Protein AF-A0A1I7TVN8-F1 (afdb_monomer)

Solvent-accessible surface area (backbone atoms only — not comparable to full-atom values): 8368 Å² total; per-residue (Å²): 102,53,90,80,41,73,67,45,48,68,52,52,52,50,51,54,50,50,32,57,77,66,68,36,75,79,38,61,73,56,46,52,53,53,45,52,53,26,49,55,50,33,73,77,36,58,80,36,62,44,33,54,54,47,45,52,61,75,24,60,92,72,37,73,70,64,43,65,70,58,48,50,52,53,52,51,51,54,75,73,39,56,81,94,70,57,32,58,63,57,48,48,52,53,31,51,40,21,49,52,28,24,76,70,64,48,61,27,69,62,24,35,55,51,26,40,51,37,31,55,50,38,35,72,73,39,56,90,48,32,70,57,31,55,50,51,37,51,48,39,51,51,46,40,55,53,47,54,53,59,59,76,74,108

Mean predicted aligned error: 3.36 Å

Organism: NCBI:txid1561998

Foldseek 3Di:
DCVVPVLPLVVLVVVVVVCVVVVNLPVPVVLVVLLVVLLVSCVVPVQRPSSLVSNCVSCVVPALVRDVVSVVSLVCCVVPDDLVRHHLSSLVSLLRVLLVCLLVVHVLVVSLVSNLVSLVSSCVRPVVCNVVSVVSNVVSVVSNVVSVVVVVVD

Nearest PDB structures (foldseek):
  3e37-assembly1_A  TM=9.400E-01  e=2.709E-06  Homo sapiens
  3dpy-assembly1_A  TM=9.362E-01  e=3.632E-06  Rattus norvegicus

InterPro domains:
  IPR002088 Protein prenyltransferase, alpha subunit [PF01239] (34-59)
  IPR002088 Protein prenyltransferase, alpha subunit [PS51147] (1-24)
  IPR002088 Protein prenyltransferase, alpha subunit [PS51147] (30-64)

Radius of gyration: 16.53 Å; Cα contacts (8 Å, |Δi|>4): 149; chains: 1; bounding box: 46×36×39 Å

Structure (mmCIF, N/CA/C/O backbone):
data_AF-A0A1I7TVN8-F1
#
_entry.id   AF-A0A1I7TVN8-F1
#
loop_
_atom_site.group_PDB
_atom_site.id
_atom_site.type_symbol
_atom_site.label_atom_id
_atom_site.label_alt_id
_atom_site.label_comp_id
_atom_site.label_asym_id
_atom_site.label_entity_id
_atom_site.label_seq_id
_atom_site.pdbx_PDB_ins_code
_atom_site.Cartn_x
_atom_site.Cartn_y
_atom_site.Cartn_z
_atom_site.occupancy
_atom_site.B_iso_or_equiv
_atom_site.auth_seq_id
_atom_site.auth_comp_id
_atom_site.auth_asym_id
_atom_site.auth_atom_id
_atom_site.pdbx_PDB_model_num
ATOM 1 N N . MET A 1 1 ? 17.200 -4.832 -15.474 1.00 84.12 1 MET A N 1
ATOM 2 C CA . MET A 1 1 ? 17.547 -4.378 -14.108 1.00 84.12 1 MET A CA 1
ATOM 3 C C . MET A 1 1 ? 16.738 -5.114 -13.050 1.00 84.12 1 MET A C 1
ATOM 5 O O . MET A 1 1 ? 17.365 -5.802 -12.266 1.00 84.12 1 MET A O 1
ATOM 9 N N . LEU A 1 2 ? 15.397 -5.083 -13.074 1.00 91.88 2 LEU A N 1
ATOM 10 C CA . LEU A 1 2 ? 14.574 -5.793 -12.072 1.00 91.88 2 LEU A CA 1
ATOM 11 C C . LEU A 1 2 ? 14.762 -7.321 -12.035 1.00 91.88 2 LEU A C 1
ATOM 13 O O . LEU A 1 2 ? 14.686 -7.916 -10.972 1.00 91.88 2 LEU A O 1
ATOM 17 N N . LEU A 1 3 ? 15.060 -7.960 -13.171 1.00 91.75 3 LEU A N 1
ATOM 18 C CA . LEU A 1 3 ? 15.382 -9.397 -13.199 1.00 91.75 3 LEU A CA 1
ATOM 19 C C . LEU A 1 3 ? 16.761 -9.729 -12.602 1.00 91.75 3 LEU A C 1
ATOM 21 O O . LEU A 1 3 ? 17.008 -10.872 -12.243 1.00 91.75 3 LEU A O 1
ATOM 25 N N . ILE A 1 4 ? 17.663 -8.745 -12.533 1.00 94.44 4 ILE A N 1
ATOM 26 C CA . ILE A 1 4 ? 18.994 -8.903 -11.926 1.00 94.44 4 ILE A CA 1
ATOM 27 C C . ILE A 1 4 ? 18.882 -8.665 -10.419 1.00 94.44 4 ILE A C 1
ATOM 29 O O . ILE A 1 4 ? 19.397 -9.443 -9.625 1.00 94.44 4 ILE A O 1
ATOM 33 N N . ASP A 1 5 ? 18.185 -7.592 -10.043 1.00 95.94 5 ASP A N 1
ATOM 34 C CA . ASP A 1 5 ? 17.854 -7.262 -8.665 1.00 95.94 5 ASP A CA 1
ATOM 35 C C . ASP A 1 5 ? 16.438 -6.685 -8.602 1.00 95.94 5 ASP A C 1
ATOM 37 O O . ASP A 1 5 ? 16.174 -5.547 -9.007 1.00 95.94 5 ASP A O 1
ATOM 41 N N . SER A 1 6 ? 15.526 -7.493 -8.076 1.00 95.56 6 SER A N 1
ATOM 42 C CA . SER A 1 6 ? 14.109 -7.172 -7.939 1.00 95.56 6 SER A CA 1
ATOM 43 C C . SER A 1 6 ? 13.822 -6.170 -6.825 1.00 95.56 6 SER A C 1
ATOM 45 O O . SER A 1 6 ? 12.716 -5.634 -6.794 1.00 95.56 6 SER A O 1
ATOM 47 N N . ARG A 1 7 ? 14.788 -5.884 -5.939 1.00 96.81 7 ARG A N 1
ATOM 48 C CA . ARG A 1 7 ? 14.697 -4.873 -4.869 1.00 96.81 7 ARG A CA 1
ATOM 49 C C . ARG A 1 7 ? 15.332 -3.537 -5.259 1.00 96.81 7 ARG A C 1
ATOM 51 O O . ARG A 1 7 ? 15.374 -2.613 -4.450 1.00 96.81 7 ARG A O 1
ATOM 58 N N . ASN A 1 8 ? 15.828 -3.408 -6.490 1.00 97.81 8 ASN A N 1
ATOM 59 C CA . ASN A 1 8 ? 16.464 -2.183 -6.955 1.00 97.81 8 ASN A CA 1
ATOM 60 C C . ASN A 1 8 ? 15.439 -1.045 -7.103 1.00 97.81 8 ASN A C 1
ATOM 62 O O . ASN A 1 8 ? 14.798 -0.893 -8.145 1.00 97.81 8 ASN A O 1
ATOM 66 N N . ASN A 1 9 ? 15.331 -0.205 -6.071 1.00 97.94 9 ASN A N 1
ATOM 67 C CA . ASN A 1 9 ? 14.417 0.936 -6.045 1.00 97.94 9 ASN A CA 1
ATOM 68 C C . ASN A 1 9 ? 14.633 1.907 -7.217 1.00 97.94 9 ASN A C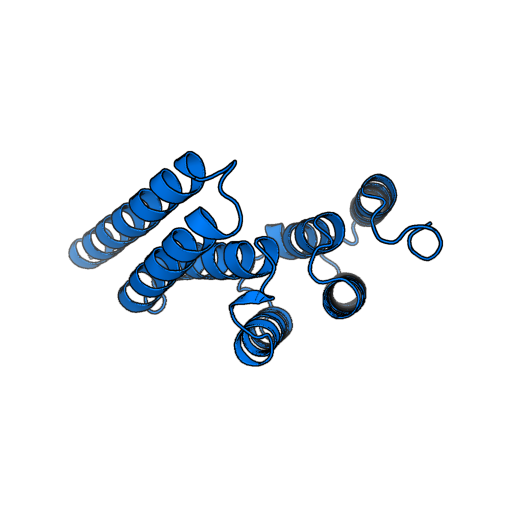 1
ATOM 70 O O . ASN A 1 9 ? 13.673 2.410 -7.795 1.00 97.94 9 ASN A O 1
ATOM 74 N N . SER A 1 10 ? 15.886 2.132 -7.621 1.00 98.06 10 SER A N 1
ATOM 75 C CA . SER A 1 10 ? 16.210 3.006 -8.754 1.00 98.06 10 SER A CA 1
ATOM 76 C C . SER A 1 10 ? 15.650 2.474 -10.071 1.00 98.06 10 SER A C 1
ATOM 78 O O . SER A 1 10 ? 15.268 3.263 -10.931 1.00 98.06 10 SER A O 1
ATOM 80 N N . ALA A 1 11 ? 15.549 1.152 -10.232 1.00 98.00 11 ALA A N 1
ATOM 81 C CA . ALA A 1 11 ? 14.922 0.564 -11.407 1.00 98.00 11 ALA A CA 1
ATOM 82 C C . ALA A 1 11 ? 13.403 0.813 -11.433 1.00 98.00 11 ALA A C 1
ATOM 84 O O . ALA A 1 11 ? 12.897 1.179 -12.490 1.00 98.00 11 ALA A O 1
ATOM 85 N N . TYR A 1 12 ? 12.688 0.692 -10.306 1.00 98.31 12 TYR A N 1
ATOM 86 C CA . TYR A 1 12 ? 11.259 1.053 -10.233 1.00 98.31 12 TYR A CA 1
ATOM 87 C C . TYR A 1 12 ? 11.033 2.551 -10.456 1.00 98.31 12 TYR A C 1
ATOM 89 O O . TYR A 1 12 ? 10.182 2.930 -11.257 1.00 98.31 12 TYR A O 1
ATOM 97 N N . ASN A 1 13 ? 11.848 3.403 -9.830 1.00 97.75 13 ASN A N 1
ATOM 98 C CA . ASN A 1 13 ? 11.783 4.851 -10.035 1.00 97.75 13 ASN A CA 1
ATOM 99 C C . ASN A 1 13 ? 12.000 5.219 -11.505 1.00 97.75 13 ASN A C 1
ATOM 101 O O . ASN A 1 13 ? 11.261 6.030 -12.055 1.00 97.75 13 ASN A O 1
ATOM 105 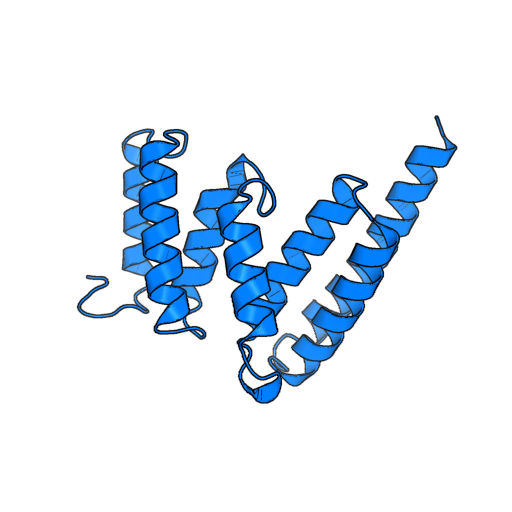N N . TYR A 1 14 ? 12.984 4.600 -12.163 1.00 97.75 14 TYR A N 1
ATOM 106 C CA . TYR A 1 14 ? 13.230 4.825 -13.584 1.00 97.75 14 TYR A CA 1
ATOM 107 C C . TYR A 1 14 ? 12.058 4.352 -14.454 1.00 97.75 14 TYR A C 1
ATOM 109 O O . TYR A 1 14 ? 11.704 5.034 -15.411 1.00 97.75 14 TYR A O 1
ATOM 117 N N . ARG A 1 15 ? 11.405 3.231 -14.108 1.00 97.25 15 ARG A N 1
ATOM 118 C CA . ARG A 1 15 ? 10.172 2.804 -14.791 1.00 97.25 15 ARG A CA 1
ATOM 119 C C . ARG A 1 15 ? 9.066 3.844 -14.659 1.00 97.25 15 ARG A C 1
ATOM 121 O O . ARG A 1 15 ? 8.494 4.222 -15.674 1.00 97.25 15 ARG A O 1
ATOM 128 N N . TYR A 1 16 ? 8.796 4.329 -13.445 1.00 97.31 16 TYR A N 1
ATOM 129 C CA . TYR A 1 16 ? 7.791 5.375 -13.231 1.00 97.31 16 TYR A CA 1
ATOM 130 C C . TYR A 1 16 ? 8.134 6.649 -14.016 1.00 97.31 16 TYR A C 1
ATOM 132 O O . TYR A 1 16 ? 7.283 7.197 -14.707 1.00 97.31 16 TYR A O 1
ATOM 140 N N . PHE A 1 17 ? 9.405 7.064 -13.995 1.00 97.75 17 PHE A N 1
ATOM 141 C CA . PHE A 1 17 ? 9.888 8.201 -14.778 1.00 97.75 17 PHE A CA 1
ATOM 142 C C . PHE A 1 17 ? 9.610 8.041 -16.277 1.00 97.75 17 PHE A C 1
ATOM 144 O O . PHE A 1 17 ? 9.165 8.996 -16.904 1.00 97.75 17 PHE A O 1
ATOM 151 N N . LEU A 1 18 ? 9.829 6.856 -16.858 1.00 97.38 18 LEU A N 1
ATOM 152 C CA . LEU A 1 18 ? 9.515 6.613 -18.269 1.00 97.38 18 LEU A CA 1
ATOM 153 C C . LEU A 1 18 ? 8.010 6.703 -18.550 1.00 97.38 18 LEU A C 1
ATOM 155 O O . LEU A 1 18 ? 7.633 7.262 -19.576 1.00 97.38 18 LEU A O 1
ATOM 159 N N . LEU A 1 19 ? 7.153 6.205 -17.652 1.00 96.75 19 LEU A N 1
ATOM 160 C CA . LEU A 1 19 ? 5.701 6.362 -17.799 1.00 96.75 19 LEU A CA 1
ATOM 161 C C . LEU A 1 19 ? 5.315 7.839 -17.841 1.00 96.75 19 LEU A C 1
ATOM 163 O O . LEU A 1 19 ? 4.561 8.241 -18.720 1.00 96.75 19 LEU A O 1
ATOM 167 N N . THR A 1 20 ? 5.862 8.647 -16.932 1.00 95.94 20 THR A N 1
ATOM 168 C CA . THR A 1 20 ? 5.609 10.092 -16.898 1.00 95.94 20 THR A CA 1
ATOM 169 C C . THR A 1 20 ? 6.183 10.802 -18.123 1.00 95.94 20 THR A C 1
ATOM 171 O O . THR A 1 20 ? 5.506 11.625 -18.720 1.00 95.94 20 THR A O 1
ATOM 174 N N . LEU A 1 21 ? 7.411 10.475 -18.536 1.00 97.56 21 LEU A N 1
ATOM 175 C CA . LEU A 1 21 ? 8.076 11.112 -19.677 1.00 97.56 21 LEU A CA 1
ATOM 176 C C . LEU A 1 21 ? 7.300 10.932 -20.990 1.00 97.56 21 LEU A C 1
ATOM 178 O O . LEU A 1 21 ? 7.368 11.791 -21.865 1.00 97.56 21 LEU A O 1
ATOM 182 N N . TYR A 1 22 ? 6.596 9.809 -21.128 1.00 96.81 22 TYR A N 1
ATOM 183 C CA . TYR A 1 22 ? 5.814 9.470 -22.313 1.00 96.81 22 TYR A CA 1
ATOM 184 C C . TYR A 1 22 ? 4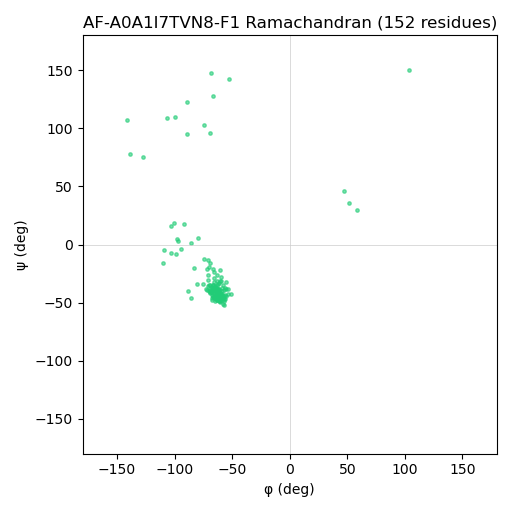.298 9.665 -22.127 1.00 96.81 22 TYR A C 1
ATOM 186 O O . TYR A 1 22 ? 3.539 9.121 -22.927 1.00 96.81 22 TYR A O 1
ATOM 194 N N . ASP A 1 23 ? 3.856 10.397 -21.094 1.00 94.69 23 ASP A N 1
ATOM 195 C CA . ASP A 1 23 ? 2.435 10.642 -20.774 1.00 94.69 23 ASP A CA 1
ATOM 196 C C . ASP A 1 23 ? 1.581 9.356 -20.704 1.00 94.69 23 ASP A C 1
ATOM 198 O O . ASP A 1 23 ? 0.412 9.314 -21.081 1.00 94.69 23 ASP A O 1
ATOM 202 N N . GLN A 1 24 ? 2.163 8.263 -20.204 1.00 95.56 24 GLN A N 1
ATOM 203 C CA . GLN A 1 24 ? 1.495 6.958 -20.103 1.00 95.56 24 GLN A CA 1
ATOM 204 C C . GLN A 1 24 ? 0.909 6.681 -18.716 1.00 95.56 24 GLN A C 1
ATOM 206 O O . GLN A 1 24 ? 0.409 5.586 -18.472 1.00 95.56 24 GLN A O 1
ATOM 211 N N . THR A 1 25 ? 0.963 7.644 -17.794 1.00 92.50 25 THR A N 1
ATOM 212 C CA . THR A 1 25 ? 0.420 7.485 -16.435 1.00 92.50 25 THR A CA 1
ATOM 213 C C . THR A 1 25 ? -1.109 7.440 -16.394 1.00 92.50 25 THR A C 1
ATOM 215 O O . THR A 1 25 ? -1.672 6.948 -15.423 1.00 92.50 25 THR A O 1
ATOM 218 N N . GLU A 1 26 ? -1.784 7.927 -17.438 1.00 90.19 26 GLU A N 1
ATOM 219 C CA . GLU A 1 26 ? -3.248 7.876 -17.578 1.00 90.19 26 GLU A CA 1
ATOM 220 C C . GLU A 1 26 ? -3.723 6.786 -18.561 1.00 90.19 26 GLU A C 1
ATOM 222 O O . GLU A 1 26 ? -4.922 6.511 -18.662 1.00 90.19 26 GLU A O 1
ATOM 227 N N . ASP A 1 27 ? -2.800 6.125 -19.273 1.00 94.75 27 ASP A N 1
ATOM 228 C CA . ASP A 1 27 ? -3.126 5.008 -20.163 1.00 94.75 27 ASP A CA 1
ATOM 229 C C . ASP A 1 27 ? -3.437 3.758 -19.332 1.00 94.75 27 ASP A C 1
ATOM 231 O O . ASP A 1 27 ? -2.542 3.072 -18.837 1.00 94.75 27 ASP A O 1
ATOM 235 N N . LYS A 1 28 ? -4.730 3.442 -19.213 1.00 92.75 28 LYS A N 1
ATOM 236 C CA . LYS A 1 28 ? -5.222 2.297 -18.434 1.00 92.75 28 LYS A CA 1
ATOM 237 C C . LYS A 1 28 ? -4.564 0.979 -18.832 1.00 92.75 28 LYS A C 1
ATOM 239 O O . LYS A 1 28 ? -4.166 0.227 -17.952 1.00 92.75 28 LYS A O 1
ATOM 244 N N . ASN A 1 29 ? -4.382 0.722 -20.129 1.00 95.38 29 ASN A N 1
ATOM 245 C CA . ASN A 1 29 ? -3.781 -0.534 -20.581 1.00 95.38 29 ASN A CA 1
ATOM 246 C C . ASN A 1 29 ? -2.316 -0.620 -20.148 1.00 95.38 29 ASN A C 1
ATOM 248 O O . ASN A 1 29 ? -1.839 -1.689 -19.765 1.00 95.38 29 ASN A O 1
ATOM 252 N N . ARG A 1 30 ? -1.591 0.505 -20.199 1.00 95.88 30 ARG A N 1
ATOM 253 C CA . ARG A 1 30 ? -0.212 0.551 -19.712 1.00 95.88 30 ARG A CA 1
ATOM 254 C C . ARG A 1 30 ? -0.160 0.374 -18.198 1.00 95.88 30 ARG A C 1
ATOM 256 O O . ARG A 1 30 ? 0.656 -0.414 -17.728 1.00 95.88 30 ARG A O 1
ATOM 263 N N . ILE A 1 31 ? -1.012 1.072 -17.453 1.00 96.38 31 ILE A N 1
ATOM 264 C CA . ILE A 1 31 ? -1.061 0.978 -15.992 1.00 96.38 31 ILE A CA 1
ATOM 265 C C . ILE A 1 31 ? -1.412 -0.439 -15.539 1.00 96.38 31 ILE A C 1
ATOM 267 O O . ILE A 1 31 ? -0.740 -0.954 -14.652 1.00 96.38 31 ILE A O 1
ATOM 271 N N . ASP A 1 32 ? -2.362 -1.115 -16.184 1.00 96.31 32 ASP A N 1
ATOM 272 C CA . ASP A 1 32 ? -2.723 -2.496 -15.847 1.00 96.31 32 ASP A CA 1
ATOM 273 C C . ASP A 1 32 ? -1.544 -3.464 -16.053 1.00 96.31 32 ASP A C 1
ATOM 275 O O . ASP A 1 32 ? -1.305 -4.349 -15.229 1.00 96.31 32 ASP A O 1
ATOM 279 N N . VAL A 1 33 ? -0.741 -3.269 -17.106 1.00 97.56 33 VAL A N 1
ATOM 280 C CA . VAL A 1 33 ? 0.497 -4.041 -17.314 1.00 97.56 33 VAL A CA 1
ATOM 281 C C . VAL A 1 33 ? 1.503 -3.801 -16.183 1.00 97.56 33 VAL A C 1
ATOM 283 O O . VAL A 1 33 ? 2.104 -4.752 -15.682 1.00 97.56 33 VAL A O 1
ATOM 286 N N . GLU A 1 34 ? 1.687 -2.552 -15.755 1.00 98.06 34 GLU A N 1
ATOM 287 C CA . GLU A 1 34 ? 2.621 -2.207 -14.675 1.00 98.06 34 GLU A CA 1
ATOM 288 C C . GLU A 1 34 ? 2.130 -2.683 -13.300 1.00 98.06 34 GLU A C 1
ATOM 290 O O . GLU A 1 34 ? 2.933 -3.140 -12.484 1.00 98.06 34 GLU A O 1
ATOM 295 N N . ILE A 1 35 ? 0.815 -2.650 -13.062 1.00 98.19 35 ILE A N 1
ATOM 296 C CA . ILE A 1 35 ? 0.177 -3.217 -11.870 1.00 98.19 35 ILE A CA 1
ATOM 297 C C . ILE A 1 35 ? 0.426 -4.724 -11.817 1.00 98.19 35 ILE A C 1
ATOM 299 O O . ILE A 1 35 ? 0.866 -5.223 -10.782 1.00 98.19 35 ILE A O 1
ATOM 303 N N . ASN A 1 36 ? 0.201 -5.449 -12.917 1.00 98.31 36 ASN A N 1
ATOM 304 C CA . ASN A 1 36 ? 0.443 -6.893 -12.971 1.00 98.31 36 ASN A CA 1
ATOM 305 C C . ASN A 1 36 ? 1.909 -7.234 -12.693 1.00 98.31 36 ASN A C 1
ATOM 307 O O . ASN A 1 36 ? 2.194 -8.117 -11.886 1.00 98.31 36 ASN A O 1
ATOM 311 N N . LEU A 1 37 ? 2.841 -6.468 -13.265 1.00 97.75 37 LEU A N 1
ATOM 312 C CA . LEU A 1 37 ? 4.264 -6.609 -12.964 1.00 97.75 37 LEU A CA 1
ATOM 313 C C . LEU A 1 37 ? 4.554 -6.391 -11.470 1.00 97.75 37 LEU A C 1
ATOM 315 O O . LEU A 1 37 ? 5.276 -7.180 -10.860 1.00 97.75 37 LEU A O 1
ATOM 319 N N . ALA A 1 38 ? 3.993 -5.345 -10.857 1.00 98.38 38 ALA A N 1
ATOM 320 C CA . ALA A 1 38 ? 4.177 -5.084 -9.431 1.00 98.38 38 ALA A CA 1
ATOM 321 C C . ALA A 1 38 ? 3.623 -6.231 -8.566 1.00 98.38 38 ALA A C 1
ATOM 323 O O . ALA A 1 38 ? 4.304 -6.682 -7.642 1.00 98.38 38 ALA A O 1
ATOM 324 N N . LYS A 1 39 ? 2.433 -6.750 -8.902 1.00 98.44 39 LYS A N 1
ATOM 325 C CA . LYS A 1 39 ? 1.810 -7.899 -8.225 1.00 98.44 39 LYS A CA 1
ATOM 326 C C . LYS A 1 39 ? 2.677 -9.149 -8.298 1.00 98.44 39 LYS A C 1
ATOM 328 O O . LYS A 1 39 ? 2.895 -9.777 -7.266 1.00 98.44 39 LYS A O 1
ATOM 333 N N . GLU A 1 40 ? 3.227 -9.476 -9.467 1.00 97.81 40 GLU A N 1
ATOM 334 C CA . GLU A 1 40 ? 4.130 -10.622 -9.627 1.00 97.81 40 GLU A CA 1
ATOM 335 C C . GLU A 1 40 ? 5.363 -10.503 -8.717 1.00 97.81 40 GLU A C 1
ATOM 337 O O . GLU A 1 40 ? 5.748 -11.463 -8.042 1.00 97.81 40 GLU A O 1
ATOM 342 N N . PHE A 1 41 ? 5.982 -9.320 -8.633 1.00 97.88 41 PHE A N 1
ATOM 343 C CA . PHE A 1 41 ? 7.120 -9.110 -7.733 1.00 97.88 41 PHE A CA 1
ATOM 344 C C . PHE A 1 41 ? 6.725 -9.177 -6.252 1.00 97.88 41 PHE A C 1
ATOM 346 O O . PHE A 1 41 ? 7.493 -9.720 -5.454 1.00 97.88 41 PHE A O 1
ATOM 353 N N . ILE A 1 42 ? 5.544 -8.676 -5.883 1.00 98.31 42 ILE A N 1
ATOM 354 C CA . ILE A 1 42 ? 5.012 -8.765 -4.516 1.00 98.31 42 ILE A CA 1
ATOM 355 C C . ILE A 1 42 ? 4.729 -10.223 -4.136 1.00 98.31 42 ILE A C 1
ATOM 357 O O . ILE A 1 42 ? 5.131 -10.646 -3.057 1.00 98.31 42 ILE A O 1
ATOM 361 N N . GLN A 1 43 ? 4.096 -11.011 -5.009 1.00 96.44 43 GLN A N 1
ATOM 362 C CA . GLN A 1 43 ? 3.806 -12.427 -4.747 1.00 96.44 43 GLN A CA 1
ATOM 363 C C . GLN A 1 43 ? 5.083 -13.232 -4.506 1.00 96.44 43 GLN A C 1
ATOM 365 O O . GLN A 1 43 ? 5.154 -14.031 -3.574 1.00 96.44 43 GLN A O 1
ATOM 370 N N . ASN A 1 44 ? 6.109 -12.998 -5.325 1.00 95.19 44 ASN A N 1
ATOM 371 C CA . ASN A 1 44 ? 7.378 -13.708 -5.208 1.00 95.19 44 ASN A CA 1
ATOM 372 C C . ASN A 1 44 ? 8.220 -13.219 -4.020 1.00 95.19 44 ASN A C 1
ATOM 374 O O . ASN A 1 44 ? 8.961 -13.998 -3.419 1.00 95.19 44 ASN A O 1
ATOM 378 N N . ILE A 1 45 ? 8.148 -11.925 -3.687 1.00 95.94 45 ILE A N 1
ATOM 379 C CA . ILE A 1 45 ? 8.945 -11.303 -2.625 1.00 95.94 45 ILE A CA 1
ATOM 380 C C . ILE A 1 45 ? 8.069 -10.324 -1.817 1.00 95.94 45 ILE A C 1
ATOM 382 O O . ILE A 1 45 ? 8.214 -9.107 -1.952 1.00 95.94 45 ILE A O 1
ATOM 386 N N . PRO A 1 46 ? 7.214 -10.820 -0.900 1.00 94.62 46 PRO A N 1
ATOM 387 C CA . PRO A 1 46 ? 6.246 -9.981 -0.177 1.00 94.62 46 PRO A CA 1
ATOM 388 C C . PRO A 1 46 ? 6.865 -8.868 0.681 1.00 94.62 46 PRO A C 1
ATOM 390 O O . PRO A 1 46 ? 6.211 -7.869 0.980 1.00 94.62 46 PRO A O 1
ATOM 393 N N . ASN A 1 47 ? 8.136 -9.028 1.065 1.00 95.19 47 ASN A N 1
ATOM 394 C CA . ASN A 1 47 ? 8.925 -8.059 1.833 1.00 95.19 47 ASN A CA 1
ATOM 395 C C . ASN A 1 47 ? 9.732 -7.081 0.948 1.00 95.19 47 ASN A C 1
ATOM 397 O O . ASN A 1 47 ? 10.707 -6.494 1.409 1.00 95.19 47 ASN A O 1
ATOM 401 N N . ASN A 1 48 ? 9.391 -6.937 -0.335 1.00 97.44 48 ASN A N 1
ATOM 402 C CA . ASN A 1 48 ? 10.028 -5.981 -1.238 1.00 97.44 48 ASN A CA 1
ATOM 403 C C . ASN A 1 48 ? 9.318 -4.618 -1.214 1.00 97.44 48 ASN A C 1
ATOM 405 O O . ASN A 1 48 ? 8.363 -4.401 -1.959 1.00 97.44 48 ASN A O 1
ATOM 409 N N . GLU A 1 49 ? 9.811 -3.689 -0.395 1.00 97.88 49 GLU A N 1
ATOM 410 C CA . GLU A 1 49 ? 9.262 -2.328 -0.263 1.00 97.88 49 GLU A CA 1
ATOM 411 C C . GLU A 1 49 ? 9.137 -1.589 -1.600 1.00 97.88 49 GLU A C 1
ATOM 413 O O . GLU A 1 49 ? 8.148 -0.902 -1.834 1.00 97.88 49 GLU A O 1
ATOM 418 N N . SER A 1 50 ? 10.103 -1.753 -2.510 1.00 98.38 50 SER A N 1
ATOM 419 C CA . SER A 1 50 ? 10.088 -1.048 -3.795 1.00 98.38 50 SER A CA 1
ATOM 420 C C . SER A 1 50 ? 8.920 -1.456 -4.687 1.00 98.38 50 SER A C 1
ATOM 422 O O . SER A 1 50 ? 8.356 -0.598 -5.359 1.00 98.38 50 SER A O 1
ATOM 424 N N . ALA A 1 51 ? 8.522 -2.731 -4.674 1.00 98.44 51 ALA A N 1
ATOM 425 C CA . ALA A 1 51 ? 7.375 -3.192 -5.453 1.00 98.44 51 ALA A CA 1
ATOM 426 C C . ALA A 1 51 ? 6.052 -2.653 -4.882 1.00 98.44 51 ALA A C 1
ATOM 428 O O . ALA A 1 51 ? 5.197 -2.205 -5.644 1.00 98.44 51 ALA A O 1
ATOM 429 N N . TRP A 1 52 ? 5.918 -2.617 -3.551 1.00 98.56 52 TRP A N 1
ATOM 430 C CA . TRP A 1 52 ? 4.765 -2.010 -2.876 1.00 98.56 52 TRP A CA 1
ATOM 431 C C . TRP A 1 52 ? 4.667 -0.508 -3.146 1.00 98.56 52 TRP A C 1
ATOM 433 O O . TRP A 1 52 ? 3.616 -0.031 -3.561 1.00 98.56 52 TRP A O 1
ATOM 443 N N . ASN A 1 53 ? 5.772 0.225 -2.998 1.00 98.19 53 ASN A N 1
ATOM 444 C CA . ASN A 1 53 ? 5.809 1.659 -3.281 1.00 98.19 53 ASN A CA 1
ATOM 445 C C . ASN A 1 53 ? 5.497 1.958 -4.751 1.00 98.19 53 ASN A C 1
ATOM 447 O O . ASN A 1 53 ? 4.810 2.935 -5.047 1.00 98.19 53 ASN A O 1
ATOM 451 N N . TYR A 1 54 ? 5.976 1.116 -5.671 1.00 98.44 54 TYR A N 1
ATOM 452 C CA . TYR A 1 54 ? 5.656 1.242 -7.088 1.00 98.44 54 TYR A CA 1
ATOM 453 C C . TYR A 1 54 ? 4.161 1.028 -7.347 1.00 98.44 54 TYR A C 1
ATOM 455 O O . TYR A 1 54 ? 3.546 1.864 -8.003 1.00 98.44 54 TYR A O 1
ATOM 463 N N . LEU A 1 55 ? 3.556 -0.020 -6.770 1.00 98.44 55 LEU A N 1
ATOM 464 C CA . LEU A 1 55 ? 2.114 -0.268 -6.863 1.00 98.44 55 LEU A CA 1
ATOM 465 C C . LEU A 1 55 ? 1.296 0.920 -6.335 1.00 98.44 55 LEU A C 1
ATOM 467 O O . LEU A 1 55 ? 0.383 1.377 -7.017 1.00 98.44 55 LEU A O 1
ATOM 471 N N . THR A 1 56 ? 1.649 1.464 -5.167 1.00 96.94 56 THR A N 1
ATOM 472 C CA . THR A 1 56 ? 0.994 2.661 -4.615 1.00 96.94 56 THR A CA 1
ATOM 473 C C . THR A 1 56 ? 1.142 3.866 -5.547 1.00 96.94 56 THR A C 1
ATOM 475 O O . THR A 1 56 ? 0.173 4.582 -5.790 1.00 96.94 56 THR A O 1
ATOM 478 N N . GLY A 1 57 ? 2.332 4.073 -6.119 1.00 96.50 57 GLY A N 1
ATOM 479 C CA . GLY A 1 57 ? 2.592 5.156 -7.070 1.00 96.50 57 GLY A CA 1
ATOM 480 C C . GLY A 1 57 ? 1.746 5.062 -8.342 1.00 96.50 57 GLY A C 1
ATOM 481 O O . GLY A 1 57 ? 1.249 6.078 -8.814 1.00 96.50 57 GLY A O 1
ATOM 482 N N . LEU A 1 58 ? 1.517 3.854 -8.865 1.00 97.31 58 LEU A N 1
ATOM 483 C CA . LEU A 1 58 ? 0.659 3.633 -10.038 1.00 97.31 58 LEU A CA 1
ATOM 484 C C . LEU A 1 58 ? -0.819 3.973 -9.779 1.00 97.31 58 LEU A C 1
ATOM 486 O O . LEU A 1 58 ? -1.557 4.254 -10.721 1.00 97.31 58 LEU A O 1
ATOM 490 N N . LEU A 1 59 ? -1.257 3.954 -8.518 1.00 95.94 59 LEU A N 1
ATOM 491 C CA . LEU A 1 59 ? -2.648 4.189 -8.120 1.00 95.94 59 LEU A CA 1
ATOM 492 C C . LEU A 1 59 ? -2.903 5.622 -7.630 1.00 95.94 59 LEU A C 1
ATOM 494 O O . LEU A 1 59 ? -4.057 6.000 -7.433 1.00 95.94 59 LEU A O 1
ATOM 498 N N . ILE A 1 60 ? -1.856 6.437 -7.457 1.00 89.69 60 ILE A N 1
ATOM 499 C CA . ILE A 1 60 ? -1.936 7.725 -6.750 1.00 89.69 60 ILE A CA 1
ATOM 500 C C . ILE A 1 60 ? -2.945 8.706 -7.362 1.00 89.69 60 ILE A C 1
ATOM 502 O O . ILE A 1 60 ? -3.609 9.432 -6.629 1.00 89.69 60 ILE A O 1
ATOM 506 N N . SER A 1 61 ? -3.095 8.708 -8.689 1.00 87.56 61 SER A N 1
ATOM 507 C CA . SER A 1 61 ? -3.982 9.644 -9.390 1.00 87.56 61 SER A CA 1
ATOM 508 C C . SER A 1 61 ? -5.465 9.347 -9.170 1.00 87.56 61 SER A C 1
ATOM 510 O O . SER A 1 61 ? -6.279 10.265 -9.187 1.00 87.56 61 SER A O 1
ATOM 512 N N . ASN A 1 62 ? -5.819 8.074 -8.973 1.00 90.62 62 ASN A N 1
ATOM 513 C CA . ASN A 1 62 ? -7.212 7.627 -8.884 1.00 90.62 62 ASN A CA 1
ATOM 514 C C . ASN A 1 62 ? -7.612 7.176 -7.471 1.00 90.62 62 ASN A C 1
ATOM 516 O O . ASN A 1 62 ? -8.803 7.048 -7.198 1.00 90.62 62 ASN A O 1
ATOM 520 N N . GLY A 1 63 ? -6.637 6.932 -6.592 1.00 93.50 63 GLY A N 1
ATOM 521 C CA . GLY A 1 63 ? -6.826 6.338 -5.269 1.00 93.50 63 GLY A CA 1
ATOM 522 C C . GLY A 1 63 ? -6.406 4.867 -5.232 1.00 93.50 63 GLY A C 1
ATOM 523 O O . GLY A 1 63 ? -6.502 4.142 -6.225 1.00 93.50 63 GLY A O 1
ATOM 524 N N . ILE A 1 64 ? -5.950 4.403 -4.073 1.00 93.81 64 ILE A N 1
ATOM 525 C CA . ILE A 1 64 ? -5.492 3.028 -3.833 1.00 93.81 64 ILE A CA 1
ATOM 526 C C . ILE A 1 64 ? -6.658 2.040 -3.975 1.00 93.81 64 ILE A C 1
ATOM 528 O O . ILE A 1 64 ? -6.470 0.924 -4.459 1.00 93.81 64 ILE A O 1
ATOM 532 N N . THR A 1 65 ? -7.879 2.453 -3.621 1.00 95.81 65 THR A N 1
ATOM 533 C CA . THR A 1 65 ? -9.082 1.610 -3.742 1.00 95.81 65 THR A CA 1
ATOM 534 C C . THR A 1 65 ? -9.747 1.656 -5.121 1.00 95.81 65 THR A C 1
ATOM 536 O O . THR A 1 65 ? -10.761 0.990 -5.338 1.00 95.81 65 THR A O 1
ATOM 539 N N . SER A 1 66 ? -9.185 2.414 -6.069 1.00 94.19 66 SER A N 1
ATOM 540 C CA . SER A 1 66 ? -9.787 2.634 -7.392 1.00 94.19 66 SER A CA 1
ATOM 541 C C . SER A 1 66 ? -9.768 1.409 -8.310 1.00 94.19 66 SER A C 1
ATOM 543 O O . SER A 1 66 ? -10.628 1.287 -9.184 1.00 94.19 66 SER A O 1
ATOM 545 N N . ASN A 1 67 ? -8.818 0.489 -8.117 1.00 95.94 67 ASN A N 1
ATOM 546 C CA . ASN A 1 67 ? -8.675 -0.713 -8.932 1.00 95.94 67 ASN A CA 1
ATOM 547 C C . ASN A 1 67 ? -9.138 -1.954 -8.146 1.00 95.94 67 ASN A C 1
ATOM 549 O O . ASN A 1 67 ? -8.457 -2.413 -7.228 1.00 95.94 67 ASN A O 1
ATOM 553 N N . SER A 1 68 ? -10.289 -2.523 -8.527 1.00 96.38 68 SER A N 1
ATOM 554 C CA . SER A 1 68 ? -10.878 -3.684 -7.843 1.00 96.38 68 SER A CA 1
ATOM 555 C C . SER A 1 68 ? -9.990 -4.927 -7.880 1.00 96.38 68 SER A C 1
ATOM 557 O O . SER A 1 68 ? -9.982 -5.689 -6.922 1.00 96.38 68 SER A O 1
ATOM 559 N N . ASP A 1 69 ? -9.227 -5.124 -8.957 1.00 97.06 69 ASP A N 1
ATOM 560 C CA . ASP A 1 69 ? -8.302 -6.250 -9.090 1.00 97.06 69 ASP A CA 1
ATOM 561 C C . ASP A 1 69 ? -7.114 -6.108 -8.121 1.00 97.06 69 ASP A C 1
ATOM 563 O O . ASP A 1 69 ? -6.626 -7.093 -7.573 1.00 97.06 69 ASP A O 1
ATOM 567 N N . VAL A 1 70 ? -6.639 -4.885 -7.847 1.00 98.06 70 VAL A N 1
ATOM 568 C CA . VAL A 1 70 ? -5.647 -4.646 -6.777 1.00 98.06 70 VAL A CA 1
ATOM 569 C C . VAL A 1 70 ? -6.247 -4.916 -5.401 1.00 98.06 70 VAL A C 1
ATOM 571 O O . VAL A 1 70 ? -5.614 -5.595 -4.597 1.00 98.06 70 VAL A O 1
ATOM 574 N N . VAL A 1 71 ? -7.463 -4.433 -5.138 1.00 98.12 71 VAL A N 1
ATOM 575 C CA . VAL A 1 71 ? -8.152 -4.674 -3.861 1.00 98.12 71 VAL A CA 1
ATOM 576 C C . VAL A 1 71 ? -8.294 -6.176 -3.603 1.00 98.12 71 VAL A C 1
ATOM 578 O O . VAL A 1 71 ? -7.851 -6.647 -2.560 1.00 98.12 71 VAL A O 1
ATOM 581 N N . SER A 1 72 ? -8.830 -6.938 -4.563 1.00 98.25 72 SER A N 1
ATOM 582 C CA . SER A 1 72 ? -8.958 -8.396 -4.448 1.00 98.25 72 SER A CA 1
ATOM 583 C C . SER A 1 72 ? -7.610 -9.074 -4.224 1.00 98.25 72 SER A C 1
ATOM 585 O O . SER A 1 72 ? -7.479 -9.873 -3.306 1.00 98.25 72 SER A O 1
ATOM 587 N N . PHE A 1 73 ? -6.586 -8.694 -4.990 1.00 98.44 73 PHE A N 1
ATOM 588 C CA . PHE A 1 73 ? -5.239 -9.238 -4.837 1.00 98.44 73 PHE A CA 1
ATOM 589 C C . PHE A 1 73 ? -4.674 -9.061 -3.417 1.00 98.44 73 PHE A C 1
ATOM 591 O O . PHE A 1 73 ? -4.110 -9.997 -2.851 1.00 98.44 73 PHE A O 1
ATOM 598 N N . VAL A 1 74 ? -4.802 -7.863 -2.843 1.00 98.19 74 VAL A N 1
ATOM 599 C CA . VAL A 1 74 ? -4.250 -7.555 -1.517 1.00 98.19 74 VAL A CA 1
ATOM 600 C C . VAL A 1 74 ? -5.042 -8.256 -0.409 1.00 98.19 74 VAL A C 1
ATOM 602 O O . VAL A 1 74 ? -4.437 -8.763 0.538 1.00 98.19 74 VAL A O 1
ATOM 605 N N . GLU A 1 75 ? -6.369 -8.328 -0.532 1.00 98.25 75 GLU A N 1
ATOM 606 C CA . GLU A 1 75 ? -7.226 -9.066 0.404 1.00 98.25 75 GLU A CA 1
ATOM 607 C C . GLU A 1 75 ? -6.936 -10.572 0.367 1.00 98.25 75 GLU A C 1
ATOM 609 O O . GLU A 1 75 ? -6.712 -11.185 1.411 1.00 98.25 75 GLU A O 1
ATOM 614 N N . ASP A 1 76 ? -6.818 -11.158 -0.826 1.00 98.25 76 ASP A N 1
ATOM 615 C CA . ASP A 1 76 ? -6.451 -12.567 -0.992 1.00 98.25 76 ASP A CA 1
ATOM 616 C C . ASP A 1 76 ? -5.067 -12.853 -0.396 1.00 98.25 76 ASP A C 1
ATOM 618 O O . ASP A 1 76 ? -4.868 -13.860 0.289 1.00 98.25 76 ASP A O 1
ATOM 622 N N . LEU A 1 77 ? -4.099 -11.952 -0.602 1.00 97.44 77 LEU A N 1
ATOM 623 C CA . LEU A 1 77 ? -2.766 -12.077 -0.017 1.00 97.44 77 LEU A CA 1
ATOM 624 C C . LEU A 1 77 ? -2.811 -12.005 1.516 1.00 97.44 77 LEU A C 1
ATOM 626 O O . LEU A 1 77 ? -2.079 -12.739 2.182 1.00 97.44 77 LEU A O 1
ATOM 630 N N . TYR A 1 78 ? -3.673 -11.164 2.089 1.00 97.75 78 TYR A N 1
ATOM 631 C CA . TYR A 1 78 ? -3.881 -11.086 3.534 1.00 97.75 78 TYR A CA 1
ATOM 632 C C . TYR A 1 78 ? -4.481 -12.371 4.104 1.00 97.75 78 TYR A C 1
ATOM 634 O O . TYR A 1 78 ? -3.945 -12.902 5.079 1.00 97.75 78 TYR A O 1
ATOM 642 N N . GLU A 1 79 ? -5.544 -12.895 3.496 1.00 97.56 79 GLU A N 1
ATOM 643 C CA . GLU A 1 79 ? -6.245 -14.090 3.980 1.00 97.56 79 GLU A CA 1
ATOM 644 C C . GLU A 1 79 ? -5.404 -15.365 3.833 1.00 97.56 79 GLU A C 1
ATOM 646 O O 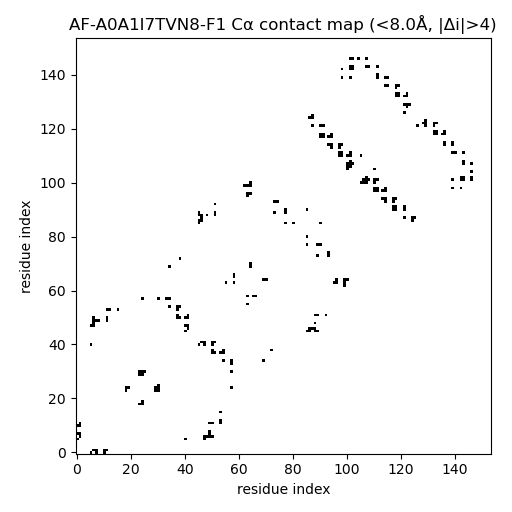. GLU A 1 79 ? -5.384 -16.215 4.724 1.00 97.56 79 GLU A O 1
ATOM 651 N N . THR A 1 80 ? -4.651 -15.489 2.738 1.00 96.69 80 THR A N 1
ATOM 652 C CA . THR A 1 80 ? -3.839 -16.685 2.455 1.00 96.69 80 THR A CA 1
ATOM 653 C C . THR A 1 80 ? -2.475 -16.685 3.148 1.00 96.69 80 THR A C 1
ATOM 655 O O . THR A 1 80 ? -1.882 -17.752 3.333 1.00 96.69 80 THR A O 1
ATOM 658 N N . THR A 1 81 ? -1.965 -15.520 3.565 1.00 96.06 81 THR A N 1
ATOM 659 C CA . THR A 1 81 ? -0.680 -15.418 4.272 1.00 96.06 81 THR A CA 1
ATOM 660 C C . THR A 1 81 ? -0.880 -15.556 5.786 1.00 96.06 81 THR A C 1
ATOM 662 O O . THR A 1 81 ? -1.586 -14.730 6.375 1.00 96.06 81 THR A O 1
ATOM 665 N N . PRO A 1 82 ? -0.218 -16.528 6.451 1.00 95.88 82 PRO A N 1
ATOM 666 C CA . PRO A 1 82 ? -0.238 -16.652 7.909 1.00 95.88 82 PRO A CA 1
ATOM 667 C C . PRO A 1 82 ? 0.155 -15.350 8.611 1.00 95.88 82 PRO A C 1
ATOM 669 O O . PRO A 1 82 ? 1.046 -14.643 8.141 1.00 95.88 82 PRO A O 1
ATOM 672 N N . GLU A 1 83 ? -0.486 -15.035 9.740 1.00 94.06 83 GLU A N 1
ATOM 673 C CA . GLU A 1 83 ? -0.336 -13.738 10.416 1.00 94.06 83 GLU A CA 1
ATOM 674 C C . GLU A 1 83 ? 1.124 -13.390 10.754 1.00 94.06 83 GLU A C 1
ATOM 676 O O . GLU A 1 83 ? 1.535 -12.248 10.563 1.00 94.06 83 GLU A O 1
ATOM 681 N N . ASP A 1 84 ? 1.924 -14.375 11.165 1.00 93.25 84 ASP A N 1
ATOM 682 C CA . ASP A 1 84 ? 3.348 -14.242 11.500 1.00 93.25 84 ASP A CA 1
ATOM 683 C C . ASP A 1 84 ? 4.260 -14.007 10.282 1.00 93.25 84 ASP A C 1
ATOM 685 O O . ASP A 1 84 ? 5.425 -13.640 10.437 1.00 93.25 84 ASP A O 1
ATOM 689 N N . LYS A 1 85 ? 3.739 -14.210 9.067 1.00 94.06 85 LYS A N 1
ATOM 690 C CA . LYS A 1 85 ? 4.467 -14.055 7.797 1.00 94.06 85 LYS A CA 1
ATOM 691 C C . LYS A 1 85 ? 4.025 -12.846 6.979 1.00 94.06 85 LYS A C 1
ATOM 693 O O . LYS A 1 85 ? 4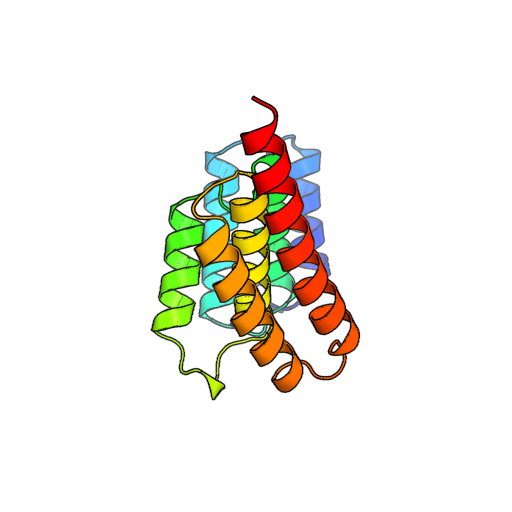.616 -12.584 5.930 1.00 94.06 85 LYS A O 1
ATOM 698 N N . ARG A 1 86 ? 2.994 -12.119 7.416 1.00 96.00 86 ARG A N 1
ATOM 699 C CA . ARG A 1 86 ? 2.501 -10.930 6.709 1.00 96.00 86 ARG A CA 1
ATOM 700 C C . ARG A 1 86 ? 3.560 -9.833 6.753 1.00 96.00 86 ARG A C 1
ATOM 702 O O . ARG A 1 86 ? 4.055 -9.478 7.821 1.00 96.00 86 ARG A O 1
ATOM 709 N N . SER A 1 87 ? 3.904 -9.288 5.588 1.00 96.94 87 SER A N 1
ATOM 710 C CA . SER A 1 87 ? 4.850 -8.177 5.523 1.00 96.94 87 SER A CA 1
ATOM 711 C C . SER A 1 87 ? 4.234 -6.911 6.131 1.00 96.94 87 SER A C 1
ATOM 713 O O . SER A 1 87 ? 3.025 -6.690 5.995 1.00 96.94 87 SER A O 1
ATOM 715 N N . PRO A 1 88 ? 5.035 -6.029 6.758 1.00 98.06 88 PRO A N 1
ATOM 716 C CA . PRO A 1 88 ? 4.527 -4.738 7.219 1.00 98.06 88 PRO A CA 1
ATOM 717 C C . PRO A 1 88 ? 3.965 -3.902 6.058 1.00 98.06 88 PRO A C 1
ATOM 719 O O . PRO A 1 88 ? 3.039 -3.123 6.254 1.00 98.06 88 PRO A O 1
ATOM 722 N N . TYR A 1 89 ? 4.464 -4.103 4.837 1.00 98.44 89 TYR A N 1
ATOM 723 C CA . TYR A 1 89 ? 3.991 -3.408 3.640 1.00 98.44 89 TYR A CA 1
ATOM 724 C C . TYR A 1 89 ? 2.571 -3.819 3.237 1.00 98.44 89 TYR A C 1
ATOM 726 O O . TYR A 1 89 ? 1.763 -2.950 2.934 1.00 98.44 89 TYR A O 1
ATOM 734 N N . LEU A 1 90 ? 2.234 -5.111 3.322 1.00 98.56 90 LEU A N 1
ATOM 735 C CA . LEU A 1 90 ? 0.868 -5.597 3.110 1.00 98.56 90 LEU A CA 1
ATOM 736 C C . LEU A 1 90 ? -0.102 -4.971 4.120 1.00 98.56 90 LEU A C 1
ATOM 738 O O . LEU A 1 90 ? -1.149 -4.444 3.751 1.00 98.56 90 LEU A O 1
ATOM 742 N N . LEU A 1 91 ? 0.262 -5.001 5.406 1.00 98.56 91 LEU A N 1
ATOM 743 C CA . LEU A 1 91 ? -0.571 -4.443 6.473 1.00 98.56 91 LEU A CA 1
ATOM 744 C C . LEU A 1 91 ? -0.764 -2.929 6.317 1.00 98.56 91 LEU A C 1
ATOM 746 O O . LEU A 1 91 ? -1.870 -2.432 6.527 1.00 98.56 91 LEU A O 1
ATOM 750 N N . ALA A 1 92 ? 0.299 -2.208 5.950 1.00 98.38 92 ALA A N 1
ATOM 751 C CA . ALA A 1 92 ? 0.251 -0.773 5.698 1.00 98.38 92 ALA A CA 1
ATOM 752 C C . ALA A 1 92 ? -0.627 -0.441 4.484 1.00 98.38 92 ALA A C 1
ATOM 754 O O . ALA A 1 92 ? -1.484 0.428 4.592 1.00 98.38 92 ALA A O 1
ATOM 755 N N . PHE A 1 93 ? -0.501 -1.190 3.385 1.00 98.50 93 PHE A N 1
ATOM 756 C CA . PHE A 1 93 ? -1.302 -0.977 2.180 1.00 98.50 93 PHE A CA 1
ATOM 757 C C . PHE A 1 93 ? -2.807 -1.128 2.454 1.00 98.50 93 PHE A C 1
ATOM 759 O O . PHE A 1 93 ? -3.604 -0.284 2.051 1.00 98.50 93 PHE A O 1
ATOM 766 N N . ILE A 1 94 ? -3.211 -2.158 3.209 1.00 98.56 94 ILE A N 1
ATOM 767 C CA . ILE A 1 94 ? -4.620 -2.327 3.608 1.00 98.56 94 ILE A CA 1
ATOM 768 C C . ILE A 1 94 ? -5.053 -1.202 4.550 1.00 98.56 94 ILE A C 1
ATOM 770 O O . ILE A 1 94 ? -6.184 -0.729 4.464 1.00 98.56 94 ILE A O 1
ATOM 774 N N . ALA A 1 95 ? -4.180 -0.750 5.452 1.00 98.38 95 ALA A N 1
ATOM 775 C CA . ALA A 1 95 ? -4.508 0.368 6.327 1.00 98.38 95 ALA A CA 1
ATOM 776 C C . ALA A 1 95 ? -4.764 1.654 5.521 1.00 98.38 95 ALA A C 1
ATOM 778 O O . ALA A 1 95 ? -5.742 2.346 5.800 1.00 98.38 95 ALA A O 1
ATOM 779 N N . ASP A 1 96 ? -3.974 1.917 4.479 1.00 97.94 96 ASP A N 1
ATOM 780 C CA . ASP A 1 96 ? -4.185 3.045 3.568 1.00 97.94 96 ASP A CA 1
ATOM 781 C C . ASP A 1 96 ? -5.506 2.905 2.787 1.00 97.94 96 ASP A C 1
ATOM 783 O O . ASP A 1 96 ? -6.274 3.866 2.713 1.00 97.94 96 ASP A O 1
ATOM 787 N N . MET A 1 97 ? -5.855 1.695 2.321 1.00 97.94 97 MET A N 1
ATOM 788 C CA . MET A 1 97 ? -7.182 1.414 1.742 1.00 97.94 97 MET A CA 1
ATOM 789 C C . MET A 1 97 ? -8.320 1.740 2.722 1.00 97.94 97 MET A C 1
ATOM 791 O O . MET A 1 97 ? -9.366 2.255 2.325 1.00 97.94 97 MET A O 1
ATOM 795 N N . MET A 1 98 ? -8.144 1.438 4.014 1.00 98.25 98 MET A N 1
ATOM 796 C CA . MET A 1 98 ? -9.146 1.759 5.033 1.00 98.25 98 MET A CA 1
ATOM 797 C C . MET A 1 98 ? -9.263 3.267 5.263 1.00 98.25 98 MET A C 1
ATOM 799 O O . MET A 1 98 ? -10.377 3.762 5.427 1.00 98.25 98 MET A O 1
ATOM 803 N N . LEU A 1 99 ? -8.149 4.006 5.261 1.00 97.31 99 LEU A N 1
ATOM 804 C CA . LEU A 1 99 ? -8.176 5.468 5.371 1.00 97.31 99 LEU A CA 1
ATOM 805 C C . LEU A 1 99 ? -8.935 6.101 4.200 1.00 97.31 99 LEU A C 1
ATOM 807 O O . LEU A 1 99 ? -9.797 6.953 4.425 1.00 97.31 99 LEU A O 1
ATOM 811 N N . GLU A 1 100 ? -8.677 5.636 2.978 1.00 96.44 100 GLU A N 1
ATOM 812 C CA . GLU A 1 100 ? -9.377 6.097 1.778 1.00 96.44 100 GLU A CA 1
ATOM 813 C C . GLU A 1 100 ? -10.879 5.771 1.833 1.00 96.44 100 GLU A C 1
ATOM 815 O O . GLU A 1 100 ? -11.716 6.620 1.528 1.00 96.44 100 GLU A O 1
ATOM 820 N N . ASN A 1 101 ? -11.256 4.578 2.307 1.00 96.50 101 ASN A N 1
ATOM 821 C CA . ASN A 1 101 ? -12.663 4.224 2.520 1.00 96.50 101 ASN A CA 1
ATOM 822 C C . ASN A 1 101 ? -13.354 5.153 3.534 1.00 96.50 101 ASN A C 1
ATOM 824 O O . ASN A 1 101 ? -14.493 5.568 3.307 1.00 96.50 101 ASN A O 1
ATOM 828 N N . ILE A 1 102 ? -12.681 5.520 4.634 1.00 96.75 102 ILE A N 1
ATOM 829 C CA . ILE A 1 102 ? -13.221 6.469 5.623 1.00 96.75 102 ILE A CA 1
ATOM 830 C C . ILE A 1 102 ? -13.434 7.843 4.983 1.00 96.75 102 ILE A C 1
ATOM 832 O O . ILE A 1 102 ? -14.496 8.440 5.173 1.00 96.75 102 ILE A O 1
ATOM 836 N N . GLU A 1 103 ? -12.449 8.334 4.229 1.00 94.44 103 GLU A N 1
ATOM 837 C CA . GLU A 1 103 ? -12.519 9.619 3.528 1.00 94.44 103 GLU A CA 1
ATOM 838 C C . GLU A 1 103 ? -13.679 9.661 2.524 1.00 94.44 103 GLU A C 1
ATOM 840 O O . GLU A 1 103 ? -14.458 10.620 2.513 1.00 94.44 103 GLU A O 1
ATOM 845 N N . ASN A 1 104 ? -13.855 8.571 1.778 1.00 93.88 104 ASN A N 1
ATOM 846 C CA . ASN A 1 104 ? -14.921 8.384 0.797 1.00 93.88 104 ASN A CA 1
ATOM 847 C C . ASN A 1 104 ? -16.277 7.984 1.412 1.00 93.88 104 ASN A C 1
ATOM 849 O O . ASN A 1 104 ? -17.227 7.725 0.676 1.00 93.88 104 ASN A O 1
ATOM 853 N N . GLN A 1 105 ? -16.398 7.948 2.746 1.00 93.50 105 GLN A N 1
ATOM 854 C CA . GLN A 1 105 ? -17.624 7.590 3.479 1.00 93.50 105 GLN A CA 1
ATOM 855 C C . GLN A 1 105 ? -18.166 6.182 3.164 1.00 93.50 105 GLN A C 1
ATOM 857 O O . GLN A 1 105 ? -19.367 5.923 3.248 1.00 93.50 105 GLN A O 1
ATOM 862 N N . LYS A 1 106 ? -17.281 5.249 2.809 1.00 92.75 106 LYS A N 1
ATOM 863 C CA . LYS A 1 106 ? -17.611 3.858 2.500 1.00 92.75 106 LYS A CA 1
ATOM 864 C C . LYS A 1 106 ? -17.316 2.983 3.714 1.00 92.75 106 LYS A C 1
ATOM 866 O O . LYS A 1 106 ? -16.156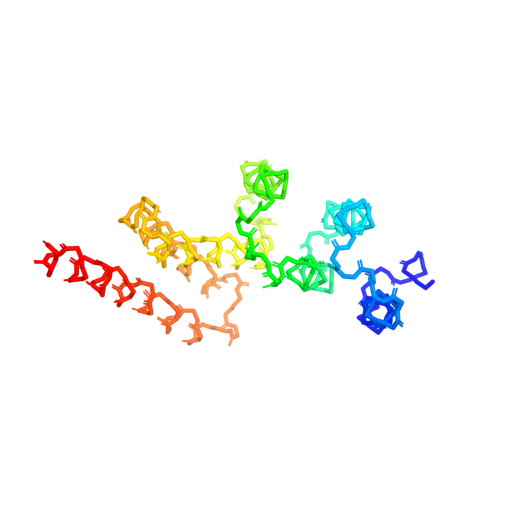 2.770 4.050 1.00 92.75 106 LYS A O 1
ATOM 871 N N . ASN A 1 107 ? -18.359 2.466 4.370 1.00 94.12 107 ASN A N 1
ATOM 872 C CA . ASN A 1 107 ? -18.240 1.616 5.566 1.00 94.12 107 ASN A CA 1
ATOM 873 C C . ASN A 1 107 ? -17.256 2.200 6.603 1.00 94.12 107 ASN A C 1
ATOM 875 O O . ASN A 1 107 ? -16.365 1.503 7.091 1.00 94.12 107 ASN A O 1
ATOM 879 N N . SER A 1 108 ? -17.362 3.503 6.892 1.00 94.50 108 SER A N 1
ATOM 880 C CA . SER A 1 108 ? -16.339 4.245 7.645 1.00 94.50 108 SER A CA 1
ATOM 881 C C . SER A 1 108 ? -16.073 3.675 9.038 1.00 94.50 108 SER A C 1
ATOM 883 O O . SER A 1 108 ? -14.926 3.647 9.472 1.00 94.50 108 SER A O 1
ATOM 885 N N . GLU A 1 109 ? -17.105 3.199 9.739 1.00 95.25 109 GLU A N 1
ATOM 886 C CA . GLU A 1 109 ? -16.956 2.614 11.079 1.00 95.25 109 GLU A CA 1
ATOM 887 C C . GLU A 1 109 ? -16.172 1.296 11.045 1.00 95.25 109 GLU A C 1
ATOM 889 O O . GLU A 1 109 ? -15.208 1.126 11.793 1.00 95.25 109 GLU A O 1
ATOM 894 N N . GLU A 1 110 ? -16.532 0.395 10.128 1.00 96.88 110 GLU A N 1
ATOM 895 C CA . GLU A 1 110 ? -15.829 -0.876 9.921 1.00 96.88 110 GLU A CA 1
ATOM 896 C C . GLU A 1 110 ? -14.381 -0.640 9.474 1.00 96.88 110 GLU A C 1
ATOM 898 O O . GLU A 1 110 ? -13.452 -1.245 10.013 1.00 96.88 110 GLU A O 1
ATOM 903 N N . SER A 1 111 ? -14.181 0.299 8.547 1.00 97.25 111 SER A N 1
ATOM 904 C CA . SER A 1 111 ? -12.857 0.671 8.045 1.00 97.25 111 SER A CA 1
ATOM 905 C C . SER A 1 111 ? -11.975 1.246 9.155 1.00 97.25 111 SER A C 1
ATOM 907 O O . SER A 1 111 ? -10.809 0.872 9.270 1.00 97.25 111 SER A O 1
ATOM 909 N N . ALA A 1 112 ? -12.521 2.093 10.033 1.00 97.69 112 ALA A N 1
ATOM 910 C CA . ALA A 1 112 ? -11.784 2.648 11.167 1.00 97.69 112 ALA A CA 1
ATOM 911 C C . ALA A 1 112 ? -11.388 1.577 12.194 1.00 97.69 112 ALA A C 1
ATOM 913 O O . ALA A 1 112 ? -10.253 1.578 12.684 1.00 97.69 112 ALA A O 1
ATOM 914 N N . GLU A 1 113 ? -12.286 0.638 12.500 1.00 97.75 113 GLU A N 1
ATOM 915 C CA . GLU A 1 113 ? -11.981 -0.465 13.415 1.00 97.75 113 GLU A CA 1
ATOM 916 C C . GLU A 1 113 ? -10.938 -1.417 12.813 1.00 97.75 113 GLU A C 1
ATOM 918 O O . GLU A 1 113 ? -9.994 -1.830 13.496 1.00 97.75 113 GLU A O 1
ATOM 923 N N . ARG A 1 114 ? -11.038 -1.717 11.513 1.00 98.19 114 ARG A N 1
ATOM 924 C CA . ARG A 1 114 ? -10.041 -2.527 10.806 1.00 98.19 114 ARG A CA 1
ATOM 925 C C . ARG A 1 114 ? -8.678 -1.834 10.751 1.00 98.19 114 ARG A C 1
ATOM 927 O O . ARG A 1 114 ? -7.676 -2.463 11.094 1.00 98.19 114 ARG A O 1
ATOM 934 N N . ALA A 1 115 ? -8.628 -0.541 10.424 1.00 98.38 115 ALA A N 1
ATOM 935 C CA . ALA A 1 115 ? -7.398 0.255 10.435 1.00 98.38 115 ALA A CA 1
ATOM 936 C C . ALA A 1 115 ? -6.720 0.231 11.814 1.00 98.38 115 ALA A C 1
ATOM 938 O O . ALA A 1 115 ? -5.519 -0.008 11.923 1.00 98.38 115 ALA A O 1
ATOM 939 N N . LYS A 1 116 ? -7.492 0.395 12.896 1.00 97.94 116 LYS A N 1
ATOM 940 C CA . LYS A 1 116 ? -6.981 0.323 14.274 1.00 97.94 116 LYS A CA 1
ATOM 941 C C . LYS A 1 116 ? -6.330 -1.029 14.585 1.00 97.94 116 LYS A C 1
ATOM 943 O O . LYS A 1 116 ? -5.264 -1.062 15.205 1.00 97.94 116 LYS A O 1
ATOM 948 N N . LYS A 1 117 ? -6.936 -2.141 14.152 1.00 98.06 117 LYS A N 1
ATOM 949 C CA . LYS A 1 117 ? -6.359 -3.489 14.313 1.00 98.06 117 LYS A CA 1
ATOM 950 C C . LYS A 1 117 ? -5.058 -3.642 13.521 1.00 98.06 117 LYS A C 1
ATOM 952 O O . LYS A 1 117 ? -4.070 -4.113 14.082 1.00 98.06 117 LYS A O 1
ATOM 957 N N . LEU A 1 118 ? -5.034 -3.186 12.267 1.00 98.50 118 LEU A N 1
ATOM 958 C CA . LEU A 1 118 ? -3.845 -3.225 11.409 1.00 98.50 118 LEU A CA 1
ATOM 959 C C . LEU A 1 118 ? -2.692 -2.408 12.001 1.00 98.50 118 LEU A C 1
ATOM 961 O O . LEU A 1 118 ? -1.595 -2.935 12.159 1.00 98.50 118 LEU A O 1
ATOM 965 N N . TYR A 1 119 ? -2.940 -1.170 12.437 1.00 98.56 119 TYR A N 1
ATOM 966 C CA . TYR A 1 119 ? -1.915 -0.343 13.082 1.00 98.56 119 TYR A CA 1
ATOM 967 C C . TYR A 1 119 ? -1.443 -0.902 14.421 1.00 98.56 119 TYR A C 1
ATOM 969 O O . TYR A 1 119 ? -0.298 -0.676 14.808 1.00 98.56 119 TYR A O 1
ATOM 977 N N . LYS A 1 120 ? -2.291 -1.634 15.150 1.00 97.88 120 LYS A N 1
ATOM 978 C CA . LYS A 1 120 ? -1.850 -2.359 16.344 1.00 97.88 120 LYS A CA 1
ATOM 979 C C . LYS A 1 120 ? -0.905 -3.501 15.973 1.00 97.88 120 LYS A C 1
ATOM 981 O O . LYS A 1 120 ? 0.112 -3.644 16.636 1.00 97.88 120 LYS A O 1
ATOM 986 N N . ASN A 1 121 ? -1.205 -4.271 14.928 1.00 97.69 121 ASN A N 1
ATOM 987 C CA . ASN A 1 121 ? -0.328 -5.342 14.449 1.00 97.69 121 ASN A CA 1
ATOM 988 C C . ASN A 1 121 ? 1.015 -4.777 13.928 1.00 97.69 121 ASN A C 1
ATOM 990 O O . ASN A 1 121 ? 2.079 -5.208 14.367 1.00 97.69 121 ASN A O 1
ATOM 994 N N . LEU A 1 122 ? 0.973 -3.709 13.127 1.00 98.31 122 LEU A N 1
ATOM 995 C CA . LEU A 1 122 ? 2.154 -3.004 12.611 1.00 98.31 122 LEU A CA 1
ATOM 996 C C . LEU A 1 122 ? 3.121 -2.523 13.703 1.00 98.31 122 LEU A C 1
ATOM 998 O O . LEU A 1 122 ? 4.327 -2.532 13.490 1.00 98.31 122 LEU A O 1
ATOM 1002 N N . GLN A 1 123 ? 2.631 -2.164 14.894 1.00 97.94 123 GLN A N 1
ATOM 1003 C CA . GLN A 1 123 ? 3.495 -1.808 16.030 1.00 97.94 123 GLN A CA 1
ATOM 1004 C C . GLN A 1 123 ? 4.375 -2.969 16.518 1.00 97.94 123 GLN A C 1
ATOM 1006 O O . GLN A 1 123 ? 5.430 -2.714 17.096 1.00 97.94 123 GLN A O 1
ATOM 1011 N N . PHE A 1 124 ? 3.948 -4.218 16.312 1.00 96.56 124 PHE A N 1
ATOM 1012 C CA . PHE A 1 124 ? 4.729 -5.409 16.650 1.00 96.56 124 PHE A CA 1
ATOM 1013 C C . PHE A 1 124 ? 5.640 -5.841 15.497 1.00 96.56 124 PHE A C 1
ATOM 1015 O O . PHE A 1 124 ? 6.777 -6.231 15.747 1.00 96.56 124 PHE A O 1
ATOM 1022 N N . VAL A 1 125 ? 5.155 -5.759 14.252 1.00 96.12 125 VAL A N 1
ATOM 1023 C CA . VAL A 1 125 ? 5.884 -6.228 13.058 1.00 96.12 125 VAL A CA 1
ATOM 1024 C C . VAL A 1 125 ? 6.941 -5.224 12.574 1.00 96.12 125 VAL A C 1
ATOM 1026 O O . VAL A 1 125 ? 8.001 -5.636 12.111 1.00 96.12 125 VAL A O 1
ATOM 1029 N N . ASP A 1 126 ? 6.700 -3.916 12.718 1.00 96.94 126 ASP A N 1
ATOM 1030 C CA . ASP A 1 126 ? 7.650 -2.835 12.405 1.00 96.94 126 ASP A CA 1
ATOM 1031 C C . ASP A 1 126 ? 7.805 -1.883 13.618 1.00 96.94 126 ASP A C 1
ATOM 1033 O O . ASP A 1 126 ? 7.271 -0.766 13.651 1.00 96.94 126 ASP A O 1
ATOM 1037 N N . PRO A 1 127 ? 8.536 -2.313 14.666 1.00 97.06 127 PRO A N 1
ATOM 1038 C CA . PRO A 1 127 ? 8.657 -1.554 15.911 1.00 97.06 127 PRO A CA 1
ATOM 1039 C C . PRO A 1 127 ? 9.416 -0.231 15.745 1.00 97.06 127 PRO A C 1
ATOM 1041 O O . PRO A 1 127 ? 9.239 0.683 16.553 1.00 97.06 127 PRO A O 1
ATOM 1044 N N . VAL A 1 128 ? 10.226 -0.083 14.690 1.00 98.00 128 VAL A N 1
ATOM 1045 C CA . VAL A 1 128 ? 10.955 1.164 14.398 1.00 98.00 128 VAL A CA 1
ATOM 1046 C C . VAL A 1 128 ? 9.973 2.309 14.136 1.00 98.00 128 VAL A C 1
ATOM 1048 O O . VAL A 1 128 ? 10.219 3.447 14.540 1.00 98.00 128 VAL A O 1
ATOM 1051 N N . ARG A 1 129 ? 8.819 2.011 13.526 1.00 98.12 129 ARG A N 1
ATOM 1052 C CA . ARG A 1 129 ? 7.779 2.991 13.181 1.00 98.12 129 ARG A CA 1
ATOM 1053 C C . ARG A 1 129 ? 6.603 3.006 14.166 1.00 98.12 129 ARG A C 1
ATOM 1055 O O . ARG A 1 129 ? 5.558 3.585 13.874 1.00 98.12 129 ARG A O 1
ATOM 1062 N N . VAL A 1 130 ? 6.766 2.466 15.379 1.00 98.38 130 VAL A N 1
ATOM 1063 C CA . VAL A 1 130 ? 5.694 2.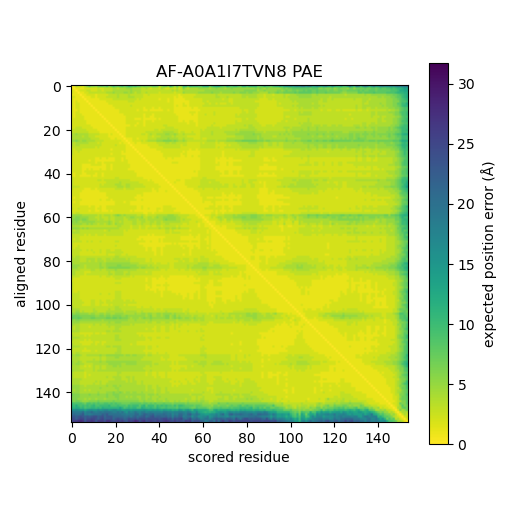369 16.393 1.00 98.38 130 VAL A CA 1
ATOM 1064 C C . VAL A 1 130 ? 4.972 3.701 16.654 1.00 98.38 130 VAL A C 1
ATOM 1066 O O . VAL A 1 130 ? 3.744 3.741 16.742 1.00 98.38 130 VAL A O 1
ATOM 1069 N N . ASN A 1 131 ? 5.710 4.814 16.741 1.00 98.38 131 ASN A N 1
ATOM 1070 C CA . ASN A 1 131 ? 5.125 6.134 16.996 1.00 98.38 131 ASN A CA 1
ATOM 1071 C C . ASN A 1 131 ? 4.323 6.646 15.796 1.00 98.38 131 ASN A C 1
ATOM 1073 O O . ASN A 1 131 ? 3.273 7.260 15.982 1.00 98.38 131 ASN A O 1
ATOM 1077 N N . TYR A 1 132 ? 4.776 6.339 14.579 1.00 98.38 132 TYR A N 1
ATOM 1078 C CA . TYR A 1 132 ? 4.031 6.632 13.362 1.00 98.38 132 TYR A CA 1
ATOM 1079 C C . TYR A 1 132 ? 2.706 5.858 13.349 1.00 98.38 132 TYR A C 1
ATOM 1081 O O . TYR A 1 132 ? 1.658 6.471 13.178 1.00 98.38 132 TYR A O 1
ATOM 1089 N N . TYR A 1 133 ? 2.702 4.557 13.650 1.00 98.50 133 TYR A N 1
ATOM 1090 C CA . TYR A 1 133 ? 1.460 3.770 13.667 1.00 98.50 133 TYR A CA 1
ATOM 1091 C C . TYR A 1 133 ? 0.483 4.181 14.771 1.00 98.50 133 TYR A C 1
ATOM 1093 O O . TYR A 1 133 ? -0.728 4.185 14.552 1.00 98.50 133 TY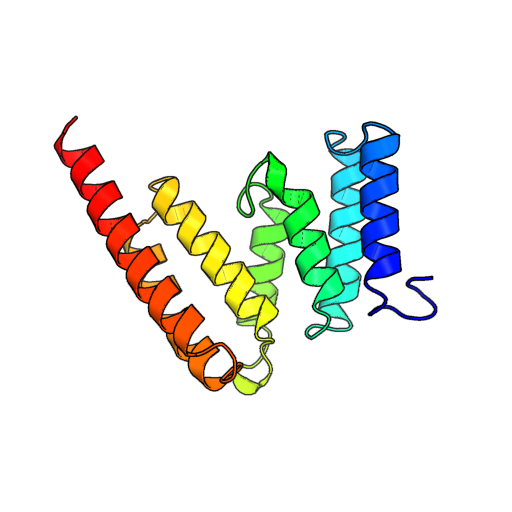R A O 1
ATOM 1101 N N . LYS A 1 134 ? 0.981 4.589 15.945 1.00 98.25 134 LYS A N 1
ATOM 1102 C CA . LYS A 1 134 ? 0.135 5.185 16.993 1.00 98.25 134 LYS A CA 1
ATOM 1103 C C . LYS A 1 134 ? -0.540 6.464 16.501 1.00 98.25 134 LYS A C 1
ATOM 1105 O O . LYS A 1 134 ? -1.742 6.632 16.701 1.00 98.25 134 LYS A O 1
ATOM 1110 N N . HIS A 1 135 ? 0.218 7.332 15.832 1.00 98.12 135 HIS A N 1
ATOM 1111 C CA . HIS A 1 135 ? -0.321 8.543 15.225 1.00 98.12 135 HIS A CA 1
ATOM 1112 C C . HIS A 1 135 ? -1.360 8.219 14.139 1.00 98.12 135 HIS A C 1
ATOM 1114 O O . HIS A 1 135 ? -2.460 8.766 14.174 1.00 98.12 135 HIS A O 1
ATOM 1120 N N . GLN A 1 136 ? -1.067 7.287 13.228 1.00 97.94 136 GLN A N 1
ATOM 1121 C CA . GLN A 1 136 ? -2.001 6.878 12.171 1.00 97.94 136 GLN A CA 1
ATOM 1122 C C . GLN A 1 136 ? -3.296 6.271 12.728 1.00 97.94 136 GLN A C 1
ATOM 1124 O O . GLN A 1 136 ? -4.389 6.591 12.265 1.00 97.94 136 GLN A O 1
ATOM 1129 N N . SER A 1 137 ? -3.211 5.469 13.794 1.00 97.25 137 SER A N 1
ATOM 1130 C CA . SER A 1 137 ? -4.404 4.928 14.449 1.00 97.25 137 SER A CA 1
ATOM 1131 C C . SER A 1 137 ? -5.300 6.014 15.054 1.00 97.25 137 SER A C 1
ATOM 1133 O O . SER A 1 137 ? -6.520 5.843 15.062 1.00 97.25 137 SER A O 1
ATOM 1135 N N . LEU A 1 138 ? -4.725 7.105 15.572 1.00 97.00 138 LEU A N 1
ATOM 1136 C CA . LEU A 1 138 ? -5.486 8.258 16.059 1.00 97.00 138 LEU A CA 1
ATOM 1137 C C . LEU A 1 138 ? -6.075 9.070 14.897 1.00 97.00 138 LEU A C 1
ATOM 1139 O O . LEU A 1 138 ? -7.216 9.535 14.977 1.00 97.00 138 LEU A O 1
ATOM 1143 N N . LEU A 1 139 ? -5.316 9.214 13.809 1.00 96.56 139 LEU A N 1
ATOM 1144 C CA . LEU A 1 139 ? -5.769 9.884 12.596 1.00 96.56 139 LEU A CA 1
ATOM 1145 C C . LEU A 1 139 ? -7.019 9.201 12.026 1.00 96.56 139 LEU A C 1
ATOM 1147 O O . LEU A 1 139 ? -8.009 9.889 11.795 1.00 96.56 139 LEU A O 1
ATOM 1151 N N . ALA A 1 140 ? -7.023 7.869 11.905 1.00 96.19 140 ALA A N 1
ATOM 1152 C CA . ALA A 1 140 ? -8.175 7.104 11.418 1.00 96.19 140 ALA A CA 1
ATOM 1153 C C . ALA A 1 140 ? -9.456 7.380 12.233 1.00 96.19 140 ALA A C 1
ATOM 1155 O O . ALA A 1 140 ? -10.521 7.636 11.673 1.00 96.19 140 ALA A O 1
ATOM 1156 N N . GLN A 1 141 ? -9.351 7.413 13.567 1.00 95.06 14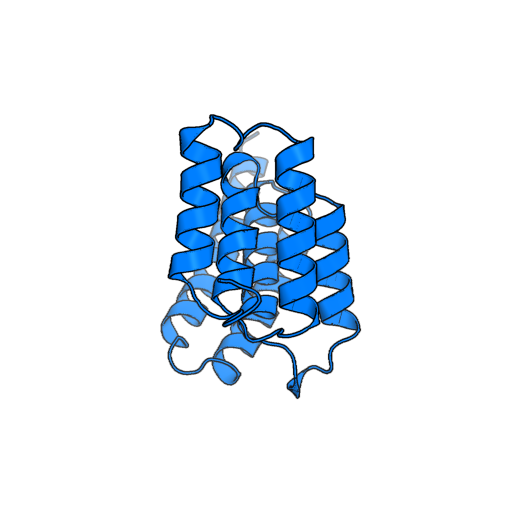1 GLN A N 1
ATOM 1157 C CA . GLN A 1 141 ? -10.483 7.737 14.450 1.00 95.06 141 GLN A CA 1
ATOM 1158 C C . GLN A 1 141 ? -10.948 9.187 14.276 1.00 95.06 141 GLN A C 1
ATOM 1160 O O . GLN A 1 141 ? -12.144 9.471 14.243 1.00 95.06 141 GLN A O 1
ATOM 1165 N N . THR A 1 142 ? -10.004 10.115 14.117 1.00 95.38 142 THR A N 1
ATOM 1166 C CA . THR A 1 142 ? -10.313 11.530 13.875 1.00 95.38 142 THR A CA 1
ATOM 1167 C C . THR A 1 142 ? -11.011 11.724 12.526 1.00 95.38 142 THR A C 1
ATOM 1169 O O . THR A 1 142 ? -11.940 12.527 12.422 1.00 95.38 142 THR A O 1
ATOM 1172 N N . MET A 1 143 ? -10.592 10.988 11.492 1.00 94.75 143 MET A N 1
ATOM 1173 C CA . MET A 1 143 ? -11.238 10.985 10.178 1.00 94.75 143 MET A CA 1
ATOM 1174 C C . MET A 1 143 ? -12.674 10.462 10.265 1.00 94.75 143 MET A C 1
ATOM 1176 O O . MET A 1 143 ? -13.569 11.098 9.709 1.00 94.75 143 MET A O 1
ATOM 1180 N N . LEU A 1 144 ? -12.917 9.387 11.027 1.00 94.62 144 LEU A N 1
ATOM 1181 C CA . LEU A 1 144 ? -14.266 8.867 11.262 1.00 94.62 144 LEU A CA 1
ATOM 1182 C C . LEU A 1 144 ? -15.178 9.930 11.889 1.00 94.62 144 LEU A C 1
ATOM 1184 O O . LEU A 1 144 ? -16.242 10.216 11.339 1.00 94.62 144 LEU A O 1
ATOM 1188 N N . ILE A 1 145 ? -14.739 10.577 12.974 1.00 93.25 145 ILE A N 1
ATOM 1189 C CA . ILE A 1 145 ? -15.522 11.629 13.646 1.00 93.25 145 ILE A CA 1
ATOM 1190 C C . ILE A 1 145 ? -15.867 12.748 12.657 1.00 93.25 145 ILE A C 1
ATOM 1192 O O . ILE A 1 145 ? -17.032 13.124 12.522 1.00 93.25 145 ILE A O 1
ATOM 1196 N N . LYS A 1 146 ? -14.871 13.241 11.907 1.00 89.69 146 LYS A N 1
ATOM 1197 C CA . LYS A 1 146 ? -15.076 14.280 10.886 1.00 89.69 146 LYS A CA 1
ATOM 1198 C C . LYS A 1 146 ? -16.068 13.845 9.806 1.00 89.69 146 LYS A C 1
ATOM 1200 O O . LYS A 1 146 ? -16.876 14.664 9.367 1.00 89.69 146 LYS A O 1
ATOM 1205 N N . SER A 1 147 ? -16.010 12.586 9.368 1.00 85.88 147 SER A N 1
ATOM 1206 C CA . SER A 1 147 ? -16.934 12.050 8.363 1.00 85.88 147 SER A CA 1
ATOM 1207 C C . SER A 1 147 ? -18.383 12.049 8.870 1.00 85.88 147 SER A C 1
ATOM 1209 O O . SER A 1 147 ? -19.268 12.531 8.169 1.00 85.88 147 SER A O 1
ATOM 1211 N N . GLN A 1 148 ? -18.614 11.656 10.127 1.00 83.81 148 GLN A N 1
ATOM 1212 C CA . GLN A 1 148 ? -19.938 11.650 10.756 1.00 83.81 148 GLN A CA 1
ATOM 1213 C C . GLN A 1 148 ? -20.490 13.070 10.962 1.00 83.81 148 GLN A C 1
ATOM 1215 O O . GLN A 1 148 ? -21.672 13.316 10.726 1.00 83.81 148 GLN A O 1
ATOM 1220 N N . THR A 1 149 ? -19.642 14.039 11.333 1.00 80.31 149 THR A N 1
ATOM 1221 C CA . THR A 1 149 ? -20.083 15.438 11.499 1.00 80.31 149 THR A CA 1
ATOM 1222 C C . THR A 1 149 ? -20.500 16.075 10.169 1.00 80.31 149 THR A C 1
ATOM 1224 O O . THR A 1 149 ? -21.445 16.857 10.136 1.00 80.31 149 THR A O 1
ATOM 1227 N N . LYS A 1 150 ? -19.836 15.725 9.055 1.00 70.25 150 LYS A N 1
ATOM 1228 C CA . LYS A 1 150 ? -20.234 16.181 7.709 1.00 70.25 150 LYS A CA 1
ATOM 1229 C C . LYS A 1 150 ? -21.600 15.639 7.288 1.00 70.25 150 LYS A C 1
ATOM 1231 O O . LYS A 1 150 ? -22.334 16.350 6.609 1.00 70.25 150 LYS A O 1
ATOM 1236 N N . VAL A 1 151 ? -21.929 14.405 7.673 1.00 63.09 151 VAL A N 1
ATOM 1237 C CA . VAL A 1 151 ? -23.241 13.800 7.399 1.00 63.09 151 VAL A CA 1
ATOM 1238 C C . VAL A 1 151 ? -24.336 14.485 8.219 1.00 63.09 151 VAL A C 1
ATOM 1240 O O . VAL A 1 151 ? -25.384 14.787 7.669 1.00 63.09 151 VAL A O 1
ATOM 1243 N N . ALA A 1 152 ? -24.079 14.809 9.490 1.00 62.38 152 ALA A N 1
ATOM 1244 C CA . ALA A 1 152 ? -25.050 15.477 10.365 1.00 62.38 152 ALA A CA 1
ATOM 1245 C C . ALA A 1 152 ? -25.351 16.947 9.995 1.00 62.38 152 ALA A C 1
ATOM 1247 O O . ALA A 1 152 ? -26.316 17.517 10.498 1.00 62.38 152 ALA A O 1
ATOM 1248 N N . ALA A 1 153 ? -24.513 17.574 9.162 1.00 57.41 153 ALA A N 1
ATOM 1249 C CA . ALA A 1 153 ? -24.673 18.958 8.711 1.00 57.41 153 ALA A CA 1
ATOM 1250 C C . ALA A 1 153 ? -25.411 19.097 7.361 1.00 57.41 153 ALA A C 1
ATOM 1252 O O . ALA A 1 153 ? -25.619 20.224 6.908 1.00 57.41 153 ALA A O 1
ATOM 1253 N N . LYS A 1 154 ? -25.762 17.981 6.709 1.00 50.78 154 LYS A N 1
ATOM 1254 C CA . LYS A 1 154 ? -26.623 17.937 5.518 1.00 50.78 154 LYS A CA 1
ATOM 1255 C C . LYS A 1 154 ? -28.054 17.597 5.910 1.00 50.78 154 LYS A C 1
ATOM 1257 O O . LYS A 1 154 ? -28.955 18.124 5.225 1.00 50.78 154 LYS A O 1
#

Sequence (154 aa):
MLLIDSRNNSAYNYRYFLLTLYDQTEDKNRIDVEINLAKEFIQNIPNNESAWNYLTGLLISNGITSNSDVVSFVEDLYETTPEDKRSPYLLAFIADMMLENIENQKNSEESAERAKKLYKNLQFVDPVRVNYYKHQSLLAQTMLIKSQTKVAAK

pLDDT: mean 95.05, std 7.03, range [50.78, 98.56]

Secondary structure (DSSP, 8-state):
-TTT-TT-HHHHHHHHHHHHHTT-SS-HHHHHHHHHHHHHHHHH-TT-HHHHHHHHHHHTTT-GGG-HHHHHHHHHHHHHS-GGG--HHHHHHHHHHHHHHHHTTSSHHHHHHHHHHHHHHHHHH-GGGHHHHHHHHHHHHHHHHHHHHHHHT-